Protein AF-A0A662CQK1-F1 (afdb_monomer_lite)

Secondary structure (DSSP, 8-state):
------HHHHHHHHHHHHTT---S------------------GGG--------EEEGGGGTTS-HHHHHHHHHHTT--EEE--TTEEEETTEEEEEESTT--HHHHHHHHHHH--

Sequence (115 aa):
MNKKISLSLVLGVLVVLLSVGCQKEGGQATMSATGAPETVVDYSQVRIKKFPVAMQMWTFRRFTFFEALEKVKELGIGYIQAYPGQKLGGPFPESKFSHEMSEEEIQAVQAALKR

pLDDT: mean 80.37, std 21.15, range [33.72, 98.31]

Radius of gyration: 32.17 Å; chains: 1; bounding box: 48×80×64 Å

Structure (mmCIF, N/CA/C/O backbone):
data_AF-A0A662CQK1-F1
#
_entry.id   AF-A0A662CQK1-F1
#
loop_
_atom_site.group_PDB
_atom_site.id
_atom_site.type_symbol
_atom_site.label_atom_id
_atom_site.label_alt_id
_atom_site.label_comp_id
_atom_site.label_asym_id
_atom_site.label_entity_id
_atom_site.label_seq_id
_atom_site.pdbx_PDB_ins_code
_atom_site.Cartn_x
_atom_site.Cartn_y
_atom_site.Cartn_z
_atom_site.occupancy
_atom_site.B_iso_or_equiv
_atom_site.auth_seq_id
_atom_site.auth_comp_id
_atom_site.auth_asym_id
_atom_site.auth_atom_id
_atom_site.pdbx_PDB_model_num
ATOM 1 N N . MET A 1 1 ? 7.371 -69.919 -33.593 1.00 41.12 1 MET A N 1
ATOM 2 C CA . MET A 1 1 ? 7.866 -70.029 -34.981 1.00 41.12 1 MET A CA 1
ATOM 3 C C . MET A 1 1 ? 7.234 -68.944 -35.846 1.00 41.12 1 MET A C 1
ATOM 5 O O . MET A 1 1 ? 6.026 -68.930 -36.016 1.00 41.12 1 MET A O 1
ATOM 9 N N . ASN A 1 2 ? 8.092 -68.034 -36.312 1.00 41.62 2 ASN A N 1
ATOM 10 C CA . ASN A 1 2 ? 7.995 -67.113 -37.454 1.00 41.62 2 ASN A CA 1
ATOM 11 C C . ASN A 1 2 ? 6.850 -66.082 -37.470 1.00 41.62 2 ASN A C 1
ATOM 13 O O . ASN A 1 2 ? 5.863 -66.215 -38.191 1.00 41.62 2 ASN A O 1
ATOM 17 N N . LYS A 1 3 ? 7.056 -64.981 -36.727 1.00 53.75 3 LYS A N 1
ATOM 18 C CA . LYS A 1 3 ? 6.311 -63.725 -36.902 1.00 53.75 3 LYS A CA 1
ATOM 19 C C . LYS A 1 3 ? 6.633 -63.162 -38.291 1.00 53.75 3 LYS A C 1
ATOM 21 O O . LYS A 1 3 ? 7.778 -62.806 -38.559 1.00 53.75 3 LYS A O 1
ATOM 26 N N . LYS A 1 4 ? 5.635 -63.102 -39.175 1.00 57.00 4 LYS A N 1
ATOM 27 C CA . LYS A 1 4 ? 5.743 -62.465 -40.493 1.00 57.00 4 LYS A CA 1
ATOM 28 C C . LYS A 1 4 ? 5.857 -60.952 -40.290 1.00 57.00 4 LYS A C 1
ATOM 30 O O . LYS A 1 4 ? 4.851 -60.266 -40.140 1.00 57.00 4 LYS A O 1
ATOM 35 N N . ILE A 1 5 ? 7.085 -60.449 -40.208 1.00 58.66 5 ILE A N 1
ATOM 36 C CA . ILE A 1 5 ? 7.363 -59.013 -40.218 1.00 58.66 5 ILE A CA 1
ATOM 37 C C . ILE A 1 5 ? 6.985 -58.513 -41.615 1.00 58.66 5 ILE A C 1
ATOM 39 O O . ILE A 1 5 ? 7.561 -58.943 -42.611 1.00 58.66 5 ILE A O 1
ATOM 43 N N . SER A 1 6 ? 5.955 -57.669 -41.687 1.00 54.75 6 SER A N 1
ATOM 44 C CA . SER A 1 6 ? 5.498 -57.073 -42.941 1.00 54.75 6 SER A CA 1
ATOM 45 C C . SER A 1 6 ? 6.609 -56.203 -43.530 1.00 54.75 6 SER A C 1
ATOM 47 O O . SER A 1 6 ? 7.174 -55.364 -42.829 1.00 54.75 6 SER A O 1
ATOM 49 N N . LEU A 1 7 ? 6.912 -56.390 -44.815 1.00 52.72 7 LEU A N 1
ATOM 50 C CA . LEU A 1 7 ? 7.944 -55.655 -45.554 1.00 52.72 7 LEU A CA 1
ATOM 51 C C . LEU A 1 7 ? 7.729 -54.126 -45.501 1.00 52.72 7 LEU A C 1
ATOM 53 O O . LEU A 1 7 ? 8.698 -53.370 -45.499 1.00 52.72 7 LEU A O 1
ATOM 57 N N . SER A 1 8 ? 6.481 -53.666 -45.332 1.00 56.97 8 SER A N 1
ATOM 58 C CA . SER A 1 8 ? 6.156 -52.249 -45.095 1.00 56.97 8 SER A CA 1
ATOM 59 C C . SER A 1 8 ? 6.667 -51.710 -43.754 1.00 56.97 8 SER A C 1
ATOM 61 O O . SER A 1 8 ? 6.961 -50.523 -43.656 1.00 56.97 8 SER A O 1
ATOM 63 N N . LEU A 1 9 ? 6.809 -52.558 -42.729 1.00 59.62 9 LEU A N 1
ATOM 64 C CA . LEU A 1 9 ? 7.307 -52.150 -41.412 1.00 59.62 9 LEU A CA 1
ATOM 65 C C . LEU A 1 9 ? 8.831 -51.934 -41.432 1.00 59.62 9 LEU A C 1
ATOM 67 O O . LEU A 1 9 ? 9.333 -51.021 -40.786 1.00 59.62 9 LEU A O 1
ATOM 71 N N . VAL A 1 10 ? 9.563 -52.732 -42.217 1.00 62.47 10 VAL A N 1
ATOM 72 C CA . VAL A 1 10 ? 11.022 -52.590 -42.394 1.00 62.47 10 VAL A CA 1
ATOM 73 C C . VAL A 1 10 ? 11.3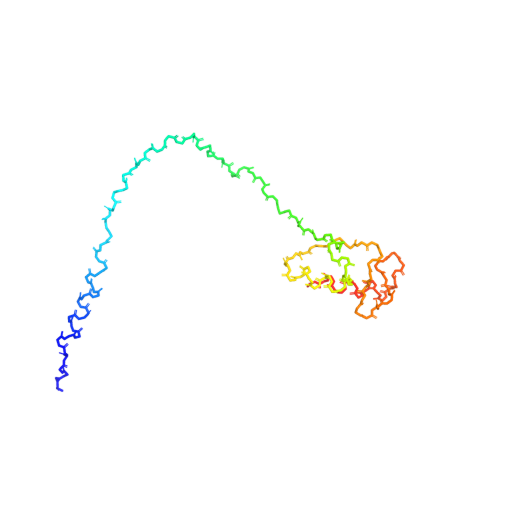49 -51.397 -43.297 1.00 62.47 10 VAL A C 1
ATOM 75 O O . VAL A 1 10 ? 12.275 -50.644 -43.005 1.00 62.47 10 VAL A O 1
ATOM 78 N N . LEU A 1 11 ? 10.545 -51.165 -44.342 1.00 60.22 11 LEU A N 1
ATOM 79 C CA . LEU A 1 11 ? 10.693 -50.000 -45.218 1.00 60.22 11 LEU A CA 1
ATOM 80 C C . LEU A 1 11 ? 10.381 -48.684 -44.481 1.00 60.22 11 LEU A C 1
ATOM 82 O O . LEU A 1 11 ? 11.088 -47.698 -44.665 1.00 60.22 11 LEU A O 1
ATOM 86 N N . GLY A 1 12 ? 9.383 -48.684 -43.588 1.00 58.72 12 GLY A N 1
ATOM 87 C CA . GLY A 1 12 ? 9.047 -47.522 -42.758 1.00 58.72 12 GLY A CA 1
ATOM 88 C C . GLY A 1 12 ? 10.144 -47.143 -41.757 1.00 58.72 12 GLY A C 1
ATOM 89 O O . GLY A 1 12 ? 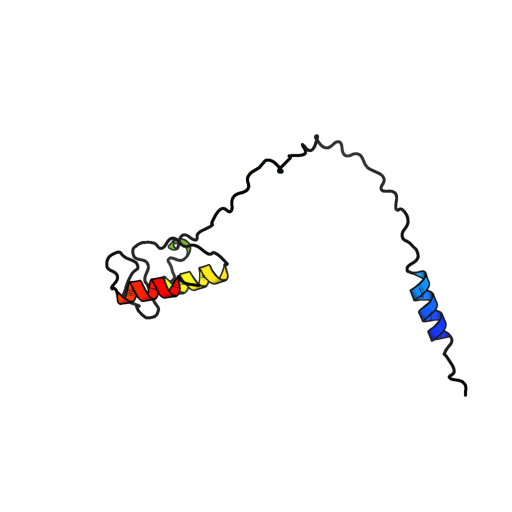10.429 -45.962 -41.579 1.00 58.72 12 GLY A O 1
ATOM 90 N N . VAL A 1 13 ? 10.816 -48.127 -41.150 1.00 62.09 13 VAL A N 1
ATOM 91 C CA . VAL A 1 13 ? 11.927 -47.880 -40.209 1.00 62.09 13 VAL A CA 1
ATOM 92 C C . VAL A 1 13 ? 13.205 -47.435 -40.938 1.00 62.09 13 VAL A C 1
ATOM 94 O O . VAL A 1 13 ? 13.937 -46.592 -40.422 1.00 62.09 13 VAL A O 1
ATOM 97 N N . LEU A 1 14 ? 13.446 -47.909 -42.167 1.00 60.50 14 LEU A N 1
ATOM 98 C CA . LEU A 1 14 ? 14.583 -47.481 -42.993 1.00 60.50 14 LEU A CA 1
ATOM 99 C C . LEU A 1 14 ? 14.456 -46.020 -43.470 1.00 60.50 14 LEU A C 1
ATOM 101 O O . LEU A 1 14 ? 15.452 -45.302 -43.507 1.00 60.50 14 LEU A O 1
ATOM 105 N N . VAL A 1 15 ? 13.240 -45.552 -43.776 1.00 60.41 15 VAL A N 1
ATOM 106 C CA . VAL A 1 15 ? 12.987 -44.150 -44.173 1.00 60.41 15 VAL A CA 1
ATOM 107 C C . VAL A 1 15 ? 13.196 -43.175 -43.005 1.00 60.41 15 VAL A C 1
ATOM 109 O O . VAL A 1 15 ? 13.710 -42.080 -43.214 1.00 60.41 15 VAL A O 1
ATOM 112 N N . VAL A 1 16 ? 12.878 -43.580 -41.771 1.00 59.22 16 VAL A N 1
ATOM 113 C CA . VAL A 1 16 ? 13.088 -42.757 -40.562 1.00 59.22 16 VAL A CA 1
ATOM 114 C C . VAL A 1 16 ? 14.565 -42.700 -40.140 1.00 59.22 16 VAL A C 1
ATOM 116 O O . VAL A 1 16 ? 15.004 -41.707 -39.569 1.00 59.22 16 VAL A O 1
ATOM 119 N N . LEU A 1 17 ? 15.362 -43.726 -40.454 1.00 57.72 17 LEU A N 1
ATOM 120 C CA . LEU A 1 17 ? 16.805 -43.740 -40.172 1.00 57.72 17 LEU A CA 1
ATOM 121 C C . LEU A 1 17 ? 17.642 -42.973 -41.211 1.00 57.72 17 LEU A C 1
ATOM 123 O O . LEU A 1 17 ? 18.748 -42.540 -40.895 1.00 57.72 17 LEU A O 1
ATOM 127 N N . LEU A 1 18 ? 17.121 -42.748 -42.422 1.00 53.72 18 LEU A N 1
ATOM 128 C CA .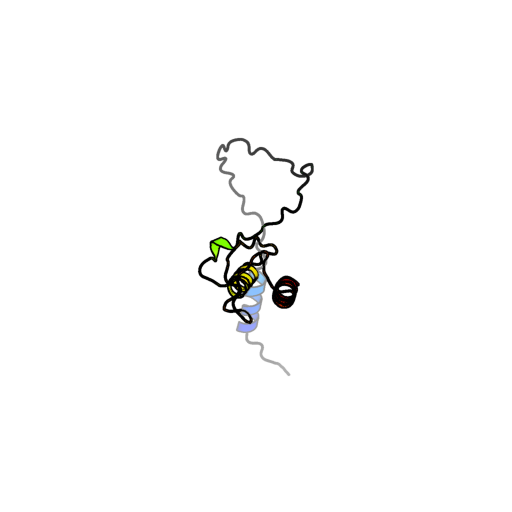 LEU A 1 18 ? 17.802 -41.977 -43.473 1.00 53.72 18 LEU A CA 1
ATOM 129 C C . LEU A 1 18 ? 17.557 -40.458 -43.389 1.00 53.72 18 LEU A C 1
ATOM 131 O O . LEU A 1 18 ? 18.320 -39.690 -43.970 1.00 53.72 18 LEU A O 1
ATOM 135 N N . SER A 1 19 ? 16.554 -39.994 -42.636 1.00 47.50 19 SER A N 1
ATOM 136 C CA . SER A 1 19 ? 16.242 -38.563 -42.477 1.00 47.50 19 SER A CA 1
ATOM 137 C C . SER A 1 19 ? 17.036 -37.842 -41.374 1.00 47.50 19 SER A C 1
ATOM 139 O O . SER A 1 19 ? 16.923 -36.626 -41.247 1.00 47.50 19 SER A O 1
ATOM 141 N N . VAL A 1 20 ? 17.891 -38.543 -40.617 1.00 60.84 20 VAL A N 1
ATOM 142 C CA . VAL A 1 20 ? 18.760 -37.950 -39.569 1.00 60.84 20 VAL A CA 1
ATOM 143 C C . VAL A 1 20 ? 20.204 -37.712 -40.068 1.00 60.84 20 VAL A C 1
ATOM 145 O O . VAL A 1 20 ? 21.073 -37.262 -39.330 1.00 60.84 20 VAL A O 1
ATOM 148 N N . GLY A 1 21 ? 20.481 -37.962 -41.352 1.00 52.09 21 GLY A N 1
ATOM 149 C CA . GLY A 1 21 ? 21.832 -37.921 -41.928 1.00 52.09 21 GLY A CA 1
ATOM 150 C C . GLY A 1 21 ? 22.267 -36.628 -42.628 1.00 52.09 21 GLY A C 1
ATOM 151 O O . GLY A 1 21 ? 23.314 -36.645 -43.268 1.00 52.09 21 GLY A O 1
ATOM 152 N N . CYS A 1 22 ? 21.519 -35.519 -42.557 1.00 42.53 22 CYS A N 1
ATOM 153 C CA . CYS A 1 22 ? 21.875 -34.290 -43.282 1.00 42.53 22 CYS A CA 1
ATOM 154 C C . CYS A 1 22 ? 22.013 -33.077 -42.354 1.00 42.53 22 CYS A C 1
ATOM 156 O O . CYS A 1 22 ? 21.184 -32.172 -42.350 1.00 42.53 22 CYS A O 1
ATOM 158 N N . GLN A 1 23 ? 23.105 -33.042 -41.590 1.00 51.94 23 GLN A N 1
ATOM 159 C CA . GLN A 1 23 ? 23.628 -31.807 -41.012 1.00 51.94 23 GLN A CA 1
ATOM 160 C C . GLN A 1 23 ? 25.075 -31.629 -41.468 1.00 51.94 23 GLN A C 1
ATOM 162 O O . GLN A 1 23 ? 26.004 -32.018 -40.768 1.00 51.94 23 GLN A O 1
ATOM 167 N N . LYS A 1 24 ? 25.251 -31.050 -42.663 1.00 37.25 24 LYS A N 1
ATOM 168 C CA . LYS A 1 24 ? 26.465 -30.327 -43.060 1.00 37.25 24 LYS A CA 1
ATOM 169 C C . LYS A 1 24 ? 26.128 -29.184 -44.022 1.00 37.25 24 LYS A C 1
ATOM 171 O O . LYS A 1 24 ? 25.667 -29.403 -45.134 1.00 37.25 24 LYS A O 1
ATOM 176 N N . GLU A 1 25 ? 26.389 -27.983 -43.508 1.00 46.94 25 GLU A N 1
ATOM 177 C CA . GLU A 1 25 ? 26.921 -26.810 -44.211 1.00 46.94 25 GLU A CA 1
ATOM 178 C C . GLU A 1 25 ? 26.081 -26.240 -45.360 1.00 46.94 25 GLU A C 1
ATOM 180 O O . GLU A 1 25 ? 26.469 -26.228 -46.525 1.00 46.94 25 GLU A O 1
ATOM 185 N N . GLY A 1 26 ? 24.948 -25.636 -44.990 1.00 35.09 26 GLY A N 1
ATOM 186 C CA . GLY A 1 26 ? 24.391 -24.532 -45.765 1.00 35.09 26 GLY A CA 1
ATOM 187 C C . GLY A 1 26 ? 25.292 -23.308 -45.613 1.00 35.09 26 GLY A C 1
ATOM 188 O O . GLY A 1 26 ? 25.196 -22.590 -44.619 1.00 35.09 26 GLY A O 1
ATOM 189 N N . GLY A 1 27 ? 26.188 -23.098 -46.579 1.00 37.75 27 GLY A N 1
ATOM 190 C CA . GLY A 1 27 ? 26.970 -21.874 -46.709 1.00 37.75 27 GLY A CA 1
ATOM 191 C C . GLY A 1 27 ? 26.043 -20.666 -46.795 1.00 37.75 27 GLY A C 1
ATOM 192 O O . GLY A 1 27 ? 25.300 -20.498 -47.762 1.00 37.75 27 GLY A O 1
ATOM 193 N N . GLN A 1 28 ? 26.073 -19.829 -45.763 1.00 33.72 28 GLN A N 1
ATOM 194 C CA . GLN A 1 28 ? 25.390 -18.549 -45.764 1.00 33.72 28 GLN A CA 1
ATOM 195 C C . GLN A 1 28 ? 26.242 -17.596 -46.602 1.00 33.72 28 GLN A C 1
ATOM 197 O O . GLN A 1 28 ? 27.323 -17.184 -46.186 1.00 33.72 28 GLN A O 1
ATOM 202 N N . ALA A 1 29 ? 25.779 -17.283 -47.812 1.00 42.62 29 ALA A N 1
ATOM 203 C CA . ALA A 1 29 ? 26.300 -16.149 -48.555 1.00 42.62 29 ALA A CA 1
ATOM 204 C C . ALA A 1 29 ? 26.069 -14.898 -47.698 1.00 42.62 29 ALA A C 1
ATOM 206 O O . ALA A 1 29 ? 24.939 -14.432 -47.541 1.00 42.62 29 ALA A O 1
ATOM 207 N N . THR A 1 30 ? 27.138 -14.391 -47.091 1.00 35.31 30 THR A N 1
ATOM 208 C CA . THR A 1 30 ? 27.144 -13.129 -46.361 1.00 35.31 30 THR A CA 1
ATOM 209 C C . THR A 1 30 ? 26.944 -12.012 -47.375 1.00 35.31 30 THR A C 1
ATOM 211 O O . THR A 1 30 ? 27.883 -11.520 -47.997 1.00 35.31 30 THR A O 1
ATOM 214 N N . MET A 1 31 ? 25.689 -11.610 -47.573 1.00 44.44 31 MET A N 1
ATOM 215 C CA . MET A 1 31 ? 25.400 -10.302 -48.137 1.00 44.44 31 MET A CA 1
ATOM 216 C C . MET A 1 31 ? 25.837 -9.272 -47.099 1.00 44.44 31 MET A C 1
ATOM 218 O O . MET A 1 31 ? 25.189 -9.088 -46.071 1.00 44.44 31 MET A O 1
ATOM 222 N N . SER A 1 32 ? 26.988 -8.656 -47.354 1.00 44.31 32 SER A N 1
ATOM 223 C CA . SER A 1 32 ? 27.518 -7.554 -46.564 1.00 44.31 32 SER A CA 1
ATOM 224 C C . SER A 1 32 ? 26.604 -6.344 -46.751 1.00 44.31 32 SER A C 1
ATOM 226 O O . SER A 1 32 ? 26.805 -5.527 -47.646 1.00 44.31 32 SER A O 1
ATOM 228 N N . ALA A 1 33 ? 25.568 -6.240 -45.920 1.00 53.84 33 ALA A N 1
ATOM 229 C CA . ALA A 1 33 ? 24.974 -4.950 -45.629 1.00 53.84 33 ALA A CA 1
ATOM 230 C C . ALA A 1 33 ? 26.042 -4.162 -44.867 1.00 53.84 33 ALA A C 1
ATOM 232 O O . ALA A 1 33 ? 26.447 -4.564 -43.778 1.00 53.84 33 ALA A O 1
ATOM 233 N N . THR A 1 34 ? 26.545 -3.080 -45.459 1.00 50.97 34 THR A N 1
ATOM 234 C CA . THR A 1 34 ? 27.423 -2.122 -44.782 1.00 50.97 34 THR A CA 1
ATOM 235 C C . THR A 1 34 ? 26.619 -1.435 -43.675 1.00 50.97 34 THR A C 1
ATOM 237 O O . THR A 1 34 ? 26.079 -0.347 -43.859 1.00 50.97 34 THR A O 1
ATOM 240 N N . GLY A 1 35 ? 26.459 -2.126 -42.548 1.00 57.56 35 GLY A N 1
ATOM 241 C CA . GLY A 1 35 ? 25.938 -1.584 -41.304 1.00 57.56 35 GLY A CA 1
ATOM 242 C C . GLY A 1 35 ? 27.015 -0.741 -40.638 1.00 57.56 35 GLY A C 1
ATOM 243 O O . GLY A 1 35 ? 28.198 -1.082 -40.684 1.00 57.56 35 GLY A O 1
ATOM 244 N N . ALA A 1 36 ? 26.609 0.381 -40.044 1.00 65.75 36 ALA A N 1
ATOM 245 C CA . ALA A 1 36 ? 27.460 1.153 -39.148 1.00 65.75 36 ALA A CA 1
ATOM 246 C C . ALA A 1 36 ? 28.121 0.217 -38.115 1.00 65.75 36 ALA A C 1
ATOM 248 O O . ALA A 1 36 ? 27.496 -0.776 -37.736 1.00 65.75 36 ALA A O 1
ATOM 249 N N . PRO A 1 37 ? 29.358 0.494 -37.665 1.00 63.53 37 PRO A N 1
ATOM 250 C CA . PRO A 1 37 ? 30.028 -0.370 -36.704 1.00 63.53 37 PRO A CA 1
ATOM 251 C C . PRO A 1 37 ? 29.157 -0.501 -35.451 1.00 63.53 37 PRO A C 1
ATOM 253 O O . PRO A 1 37 ? 28.938 0.480 -34.741 1.00 63.53 37 PRO A O 1
ATOM 256 N N . GLU A 1 38 ? 28.644 -1.706 -35.196 1.00 66.06 38 GLU A N 1
ATOM 257 C CA . GLU A 1 38 ? 28.015 -2.027 -33.922 1.00 66.06 38 GLU A CA 1
ATOM 258 C C . GLU A 1 38 ? 29.098 -1.918 -32.850 1.00 66.06 38 GLU A C 1
ATOM 260 O O . GLU A 1 38 ? 30.057 -2.693 -32.806 1.00 66.06 38 GLU A O 1
ATOM 265 N N . THR A 1 39 ? 28.993 -0.896 -32.008 1.00 75.00 39 THR A N 1
ATOM 266 C CA . THR A 1 39 ? 29.880 -0.749 -30.865 1.00 75.00 39 THR A CA 1
ATOM 267 C C . THR A 1 39 ? 29.539 -1.844 -29.864 1.00 75.00 39 THR A C 1
ATOM 269 O O . THR A 1 39 ? 28.477 -1.840 -29.244 1.00 75.00 39 THR A O 1
ATOM 272 N N . VAL A 1 40 ? 30.447 -2.805 -29.698 1.00 79.56 40 VAL A N 1
ATOM 273 C CA . VAL A 1 40 ? 30.336 -3.816 -28.645 1.00 79.56 40 VAL A CA 1
ATOM 274 C C . VAL A 1 40 ? 30.495 -3.103 -27.302 1.00 79.56 40 VAL A C 1
ATOM 276 O O . VAL A 1 40 ? 31.597 -2.708 -26.922 1.00 79.56 40 VAL A O 1
ATOM 279 N N . VAL A 1 41 ? 29.382 -2.885 -26.602 1.00 81.81 41 VAL A N 1
ATOM 280 C CA . VAL A 1 41 ? 29.379 -2.281 -25.265 1.00 81.81 41 VAL A CA 1
ATOM 281 C C . VAL A 1 41 ? 29.686 -3.370 -24.238 1.00 81.81 41 VAL A C 1
ATOM 283 O O . VAL A 1 41 ? 28.907 -4.305 -24.058 1.00 81.81 41 VAL A O 1
ATOM 286 N N . ASP A 1 42 ? 30.826 -3.252 -23.556 1.00 83.69 42 ASP A N 1
ATOM 287 C CA . ASP A 1 42 ? 31.204 -4.149 -22.464 1.00 83.69 42 ASP A CA 1
ATOM 288 C C . ASP A 1 42 ? 30.440 -3.795 -21.176 1.00 83.69 42 ASP A C 1
ATOM 290 O O . ASP A 1 42 ? 30.752 -2.830 -20.474 1.00 83.69 42 ASP A O 1
ATOM 294 N N . TYR A 1 43 ? 29.429 -4.601 -20.848 1.00 84.44 43 TYR A N 1
ATOM 295 C CA . TYR A 1 43 ? 28.635 -4.449 -19.627 1.00 84.44 43 TYR A CA 1
ATOM 296 C C . TYR A 1 43 ? 29.284 -5.073 -18.380 1.00 84.44 43 TYR A C 1
ATOM 298 O O . TYR A 1 43 ? 28.732 -4.928 -17.289 1.00 84.44 43 TYR A O 1
ATOM 306 N N . SER A 1 44 ? 30.447 -5.732 -18.487 1.00 84.88 44 SER A N 1
ATOM 307 C CA . SER A 1 44 ? 31.100 -6.413 -17.353 1.00 84.88 44 SER A CA 1
ATOM 308 C C . SER A 1 44 ? 31.495 -5.461 -16.220 1.00 84.88 44 SER A C 1
ATOM 310 O O . SER A 1 44 ? 31.547 -5.858 -15.055 1.00 84.88 44 SER A O 1
ATOM 312 N N . GLN A 1 45 ? 31.713 -4.186 -16.546 1.00 85.69 45 GLN A N 1
ATOM 313 C CA . GLN A 1 45 ? 32.077 -3.147 -15.580 1.00 85.69 45 GLN A CA 1
ATOM 314 C C . GLN A 1 45 ? 30.866 -2.362 -15.057 1.00 85.69 45 GLN A C 1
ATOM 316 O O . GLN A 1 45 ? 30.985 -1.569 -14.117 1.00 85.69 45 GLN A O 1
ATOM 321 N N . VAL A 1 46 ? 29.678 -2.584 -15.629 1.00 86.25 46 VAL A N 1
ATOM 322 C CA . VAL A 1 46 ? 28.459 -1.875 -15.241 1.00 86.25 46 VAL A CA 1
ATOM 323 C C . VAL A 1 46 ? 27.848 -2.555 -14.020 1.00 86.25 46 VAL A C 1
ATOM 325 O O . VAL A 1 46 ? 27.371 -3.688 -14.062 1.00 86.25 46 VAL A O 1
ATOM 328 N N . ARG A 1 47 ? 27.818 -1.837 -12.895 1.00 81.69 47 ARG A N 1
ATOM 329 C CA . ARG A 1 47 ? 27.153 -2.304 -11.671 1.00 81.69 47 ARG A CA 1
ATOM 330 C C . ARG A 1 47 ? 25.637 -2.185 -11.814 1.00 81.69 47 ARG A C 1
ATOM 332 O O . ARG A 1 47 ? 25.055 -1.160 -11.464 1.00 81.69 47 ARG A O 1
ATOM 339 N N . ILE A 1 48 ? 24.992 -3.250 -12.279 1.00 83.56 48 ILE A N 1
ATOM 340 C CA . ILE A 1 48 ? 23.530 -3.327 -12.348 1.00 83.56 48 ILE A CA 1
ATOM 341 C C . ILE A 1 48 ? 22.983 -3.588 -10.939 1.00 83.56 48 ILE A C 1
ATOM 343 O O . ILE A 1 48 ? 23.101 -4.687 -10.395 1.00 83.56 48 ILE A O 1
ATOM 347 N N . LYS A 1 49 ? 22.388 -2.562 -10.323 1.00 87.31 49 LYS A N 1
ATOM 348 C CA . LYS A 1 49 ? 21.623 -2.709 -9.076 1.00 87.31 49 LYS A CA 1
ATOM 349 C C . LYS A 1 49 ? 20.166 -3.026 -9.396 1.00 87.31 49 LYS A C 1
ATOM 351 O O . LYS A 1 49 ? 19.611 -2.502 -10.357 1.00 87.31 49 LYS A O 1
ATOM 356 N N . LYS A 1 50 ? 19.526 -3.841 -8.551 1.00 86.50 50 LYS A N 1
ATOM 357 C CA . LYS A 1 50 ? 18.072 -4.029 -8.618 1.00 86.50 50 LYS A CA 1
ATOM 358 C C . LYS A 1 50 ? 17.386 -2.694 -8.331 1.00 86.50 50 LYS A C 1
ATOM 360 O O . LYS A 1 50 ? 17.625 -2.096 -7.284 1.00 86.50 50 LYS A O 1
ATOM 365 N N . PHE A 1 51 ? 16.545 -2.254 -9.257 1.00 89.56 51 PHE A N 1
ATOM 366 C CA . PHE A 1 51 ? 15.738 -1.050 -9.116 1.00 89.56 51 PHE A CA 1
ATOM 367 C C . PHE A 1 51 ? 14.313 -1.455 -8.712 1.00 89.56 51 PHE A C 1
ATOM 369 O O . PHE A 1 51 ? 13.631 -2.101 -9.513 1.00 89.56 51 PHE A O 1
ATOM 376 N N . PRO A 1 52 ? 13.865 -1.173 -7.474 1.00 90.25 52 PRO A N 1
ATOM 377 C CA . PRO A 1 52 ? 12.515 -1.520 -7.057 1.00 90.25 52 PRO A CA 1
ATOM 378 C C . PRO A 1 52 ? 11.503 -0.651 -7.805 1.00 90.25 52 PRO A C 1
ATOM 380 O O . PRO A 1 52 ? 11.642 0.568 -7.877 1.00 90.25 52 PRO A O 1
ATOM 383 N N . VAL A 1 53 ? 10.467 -1.290 -8.341 1.00 94.00 53 VAL A N 1
ATOM 384 C CA . VAL A 1 53 ? 9.354 -0.614 -9.012 1.00 94.00 53 VAL A CA 1
ATOM 385 C C . VAL A 1 53 ? 8.137 -0.663 -8.097 1.00 94.00 53 VAL A C 1
ATOM 387 O O . VAL A 1 53 ? 7.808 -1.722 -7.559 1.00 94.00 53 VAL A O 1
ATOM 390 N N . ALA A 1 54 ? 7.480 0.484 -7.923 1.00 96.69 54 ALA A N 1
ATOM 391 C CA . ALA A 1 54 ? 6.292 0.632 -7.093 1.00 96.69 54 ALA A CA 1
ATOM 392 C C . ALA A 1 54 ? 5.091 1.114 -7.913 1.00 96.69 54 ALA A C 1
ATOM 394 O O . ALA A 1 54 ? 5.252 1.861 -8.878 1.00 96.69 54 ALA A O 1
ATOM 395 N N . MET A 1 55 ? 3.884 0.725 -7.500 1.00 97.94 55 MET A N 1
ATOM 396 C CA . MET A 1 55 ? 2.643 1.256 -8.061 1.00 97.94 55 MET A CA 1
ATOM 397 C C . MET A 1 55 ? 2.158 2.462 -7.255 1.00 97.94 55 MET A C 1
ATOM 399 O O . MET A 1 55 ? 1.872 2.348 -6.063 1.00 97.94 55 MET A O 1
ATOM 403 N N . GLN A 1 56 ? 1.986 3.606 -7.914 1.00 98.19 56 GLN A N 1
ATOM 404 C CA . GLN A 1 56 ? 1.256 4.728 -7.332 1.00 98.19 56 GLN A CA 1
ATOM 405 C C . GLN A 1 56 ? -0.246 4.420 -7.350 1.00 98.19 56 GLN A C 1
ATOM 407 O O . GLN A 1 56 ? -0.858 4.300 -8.411 1.00 98.19 56 GLN A O 1
ATOM 412 N N . MET A 1 57 ? -0.863 4.303 -6.174 1.00 98.31 57 MET A N 1
ATOM 413 C CA . MET A 1 57 ? -2.226 3.770 -6.032 1.00 98.31 57 MET A CA 1
ATOM 414 C C . MET A 1 57 ? -3.313 4.687 -6.609 1.00 98.31 57 MET A C 1
ATOM 416 O O . MET A 1 57 ? -4.433 4.237 -6.841 1.00 98.31 57 MET A O 1
ATOM 420 N N . TRP A 1 58 ? -2.989 5.945 -6.931 1.00 97.94 58 TRP A N 1
ATOM 421 C CA . TRP A 1 58 ? -3.895 6.839 -7.664 1.00 97.94 58 TRP A CA 1
ATOM 422 C C . TRP A 1 58 ? -4.277 6.297 -9.053 1.00 97.94 58 TRP A C 1
ATOM 424 O O . TRP A 1 58 ? -5.372 6.574 -9.554 1.00 97.94 58 TRP A O 1
ATOM 434 N N . THR A 1 59 ? -3.424 5.459 -9.651 1.00 98.25 59 THR A N 1
ATOM 435 C CA . THR A 1 59 ? -3.744 4.685 -10.861 1.00 98.25 59 THR A CA 1
ATOM 436 C C . THR A 1 59 ? -5.050 3.901 -10.691 1.00 98.25 59 THR A C 1
ATOM 438 O O . THR A 1 59 ? -5.880 3.867 -11.597 1.00 98.25 59 THR A O 1
ATOM 441 N N . PHE A 1 60 ? -5.291 3.367 -9.489 1.00 98.00 60 PHE A N 1
ATOM 442 C CA . PHE A 1 60 ? -6.481 2.606 -9.116 1.00 98.00 60 PHE A CA 1
ATOM 443 C C . PHE A 1 60 ? -7.471 3.404 -8.250 1.00 98.00 60 PHE A C 1
ATOM 445 O O . PHE A 1 60 ? -8.235 2.809 -7.503 1.00 98.00 60 PHE A O 1
ATOM 452 N N . ARG A 1 61 ? -7.546 4.739 -8.372 1.00 97.62 61 ARG A N 1
ATOM 453 C CA . ARG A 1 61 ? -8.413 5.598 -7.521 1.00 97.62 61 ARG A CA 1
ATOM 454 C C . ARG A 1 61 ? -9.917 5.275 -7.526 1.00 97.62 61 ARG A C 1
ATOM 456 O O . ARG A 1 61 ? -10.663 5.812 -6.714 1.00 97.62 61 ARG A O 1
ATOM 463 N N . ARG A 1 62 ? -10.388 4.485 -8.497 1.00 97.56 62 ARG A N 1
ATOM 464 C CA . ARG A 1 62 ? -11.789 4.030 -8.584 1.00 97.56 62 ARG A CA 1
ATOM 465 C C . ARG A 1 62 ? -12.056 2.773 -7.750 1.00 97.56 62 ARG A C 1
ATOM 467 O O . ARG A 1 62 ? -13.212 2.396 -7.617 1.00 97.56 62 ARG A O 1
ATOM 474 N N . PHE A 1 63 ? -11.001 2.159 -7.227 1.00 98.00 63 PHE A N 1
ATOM 475 C CA . PHE A 1 63 ? -11.028 1.004 -6.345 1.00 98.00 63 PHE A CA 1
ATOM 476 C C . PHE A 1 63 ? -10.672 1.433 -4.923 1.00 98.00 63 PHE A C 1
ATOM 478 O O . PHE A 1 63 ? -9.952 2.414 -4.698 1.00 98.00 63 PHE A O 1
ATOM 485 N N . THR A 1 64 ? -11.162 0.670 -3.957 1.00 98.25 64 THR A N 1
ATOM 486 C CA . THR A 1 64 ? -10.716 0.764 -2.567 1.00 98.25 64 THR A CA 1
ATOM 487 C C . THR A 1 64 ? -9.267 0.283 -2.427 1.00 98.25 64 THR A C 1
ATOM 489 O O . THR A 1 64 ? -8.708 -0.330 -3.338 1.00 98.25 64 THR A O 1
ATOM 492 N N . PHE A 1 65 ? -8.624 0.583 -1.299 1.00 98.19 65 PHE A N 1
ATOM 493 C CA . PHE A 1 65 ? -7.238 0.210 -1.030 1.00 98.19 65 PHE A CA 1
ATOM 494 C C . PHE A 1 65 ? -7.031 -1.302 -1.147 1.00 98.19 65 PHE A C 1
ATOM 496 O O . PHE A 1 65 ? -6.112 -1.726 -1.846 1.00 98.19 65 PHE A O 1
ATOM 503 N N . PHE A 1 66 ? -7.901 -2.109 -0.529 1.00 97.56 66 PHE A N 1
ATOM 504 C CA . PHE A 1 66 ? -7.772 -3.567 -0.581 1.00 97.56 66 PHE A CA 1
ATOM 505 C C . PHE A 1 66 ? -8.005 -4.128 -1.990 1.00 97.56 66 PHE A C 1
ATOM 507 O O . PHE A 1 66 ? -7.237 -4.971 -2.441 1.00 97.56 66 PHE A O 1
ATOM 514 N N . GLU A 1 67 ? -8.983 -3.617 -2.738 1.00 97.88 67 GLU A N 1
ATOM 515 C CA . GLU A 1 67 ? -9.200 -4.026 -4.136 1.00 97.88 67 GLU A CA 1
ATOM 516 C C . GLU A 1 67 ? -8.021 -3.643 -5.043 1.00 97.88 67 GLU A C 1
ATOM 518 O O . GLU A 1 67 ? -7.571 -4.433 -5.875 1.00 97.88 67 GLU A O 1
ATOM 523 N N . ALA A 1 68 ? -7.498 -2.426 -4.877 1.00 97.88 68 ALA A N 1
ATOM 524 C CA . ALA A 1 68 ? -6.335 -1.955 -5.613 1.00 97.88 68 ALA A CA 1
ATOM 525 C C . ALA A 1 68 ? -5.090 -2.788 -5.276 1.00 97.88 68 ALA A C 1
ATOM 527 O O . ALA A 1 68 ? -4.282 -3.070 -6.159 1.00 97.88 68 ALA A O 1
ATOM 528 N N . LEU A 1 69 ? -4.941 -3.223 -4.024 1.00 96.94 69 LEU A N 1
ATOM 529 C CA . LEU A 1 69 ? -3.836 -4.076 -3.604 1.00 96.94 69 LEU A CA 1
ATOM 530 C C . LEU A 1 69 ? -3.873 -5.440 -4.308 1.00 96.94 69 LEU A C 1
ATOM 532 O O . LEU A 1 69 ? -2.830 -5.901 -4.772 1.00 96.94 69 LEU A O 1
ATOM 536 N N . GLU A 1 70 ? -5.052 -6.045 -4.472 1.00 96.81 70 GLU A N 1
ATOM 537 C CA . GLU A 1 70 ? -5.209 -7.280 -5.256 1.00 96.81 70 GLU A CA 1
ATOM 538 C C . GLU A 1 70 ? -4.824 -7.076 -6.729 1.00 96.81 70 GLU A C 1
ATOM 540 O O . GLU A 1 70 ? -4.081 -7.878 -7.294 1.00 96.81 70 GLU A O 1
ATOM 545 N N . LYS A 1 71 ? -5.202 -5.943 -7.336 1.00 97.19 71 LYS A N 1
ATOM 546 C CA . LYS A 1 71 ? -4.778 -5.584 -8.705 1.00 97.19 71 LYS A CA 1
ATOM 547 C C . LYS A 1 71 ? -3.257 -5.444 -8.824 1.00 97.19 71 LYS A C 1
ATOM 549 O O . LYS A 1 71 ? -2.661 -5.912 -9.788 1.00 97.19 71 LYS A O 1
ATOM 554 N N . VAL A 1 72 ? -2.600 -4.827 -7.841 1.00 97.12 72 VAL A N 1
ATOM 555 C CA . VAL A 1 72 ? -1.130 -4.708 -7.818 1.00 97.12 72 VAL A CA 1
ATOM 556 C C . VAL A 1 72 ? -0.458 -6.076 -7.658 1.00 97.12 72 VAL A C 1
ATOM 558 O O . VAL A 1 72 ? 0.577 -6.323 -8.282 1.00 97.12 72 VAL A O 1
ATOM 561 N N . LYS A 1 73 ? -1.044 -6.977 -6.857 1.00 95.56 73 LYS A N 1
ATOM 562 C CA . LYS A 1 73 ? -0.560 -8.357 -6.701 1.00 95.56 73 LYS A CA 1
ATOM 563 C C . LYS A 1 73 ? -0.658 -9.140 -8.010 1.00 95.56 73 LYS A C 1
ATOM 565 O O . LYS A 1 73 ? 0.325 -9.775 -8.381 1.00 95.56 73 LYS A O 1
ATOM 570 N N . GLU A 1 74 ? -1.775 -9.034 -8.732 1.00 96.62 74 GLU A N 1
ATOM 571 C CA . GLU A 1 74 ? -1.961 -9.637 -10.066 1.00 96.62 74 GLU A CA 1
ATOM 572 C C . GLU A 1 74 ? -0.886 -9.170 -11.068 1.00 96.62 74 GLU A C 1
ATOM 574 O O . GLU A 1 74 ? -0.430 -9.951 -11.898 1.00 96.62 74 GLU A O 1
ATOM 579 N N . LEU A 1 75 ? -0.424 -7.918 -10.955 1.00 96.06 75 LEU A N 1
ATOM 580 C CA . LEU A 1 75 ? 0.650 -7.355 -11.785 1.00 96.06 75 LEU A CA 1
ATOM 581 C C . LEU A 1 75 ? 2.068 -7.790 -11.367 1.00 96.06 75 LEU A C 1
ATOM 583 O O . LEU A 1 75 ? 3.040 -7.413 -12.020 1.00 96.06 75 LEU A O 1
ATOM 587 N N . GLY A 1 76 ? 2.224 -8.531 -10.267 1.00 95.25 76 GLY A N 1
ATOM 588 C CA . GLY A 1 76 ? 3.531 -8.961 -9.762 1.00 95.25 76 GLY A CA 1
ATOM 589 C C . GLY A 1 76 ? 4.384 -7.836 -9.160 1.00 95.25 76 GLY A C 1
ATOM 590 O O . GLY A 1 76 ? 5.569 -8.035 -8.889 1.00 95.25 76 GLY A O 1
ATOM 591 N N . ILE A 1 77 ? 3.806 -6.659 -8.907 1.00 95.38 77 ILE A N 1
ATOM 592 C CA . ILE A 1 77 ? 4.524 -5.512 -8.338 1.00 95.38 77 ILE A CA 1
ATOM 593 C C . ILE A 1 77 ? 4.618 -5.677 -6.816 1.00 95.38 77 ILE A C 1
ATOM 595 O O . ILE A 1 77 ? 3.644 -6.035 -6.154 1.00 95.38 77 ILE A O 1
ATOM 599 N N . GLY A 1 78 ? 5.811 -5.467 -6.253 1.00 94.00 78 GLY A N 1
ATOM 600 C CA . GLY A 1 78 ? 6.098 -5.706 -4.830 1.00 94.00 78 GLY A CA 1
ATOM 601 C C . GLY A 1 78 ? 5.943 -4.488 -3.919 1.00 94.00 78 GLY A C 1
ATOM 602 O O . GLY A 1 78 ? 5.913 -4.646 -2.703 1.00 94.00 78 GLY A O 1
ATOM 603 N N . TYR A 1 79 ? 5.849 -3.287 -4.488 1.00 96.00 79 TYR A N 1
ATOM 604 C CA . TYR A 1 79 ? 5.832 -2.035 -3.736 1.00 96.00 79 TYR A CA 1
ATOM 605 C C . TYR A 1 79 ? 4.659 -1.161 -4.172 1.00 96.00 79 TYR A C 1
ATOM 607 O O . TYR A 1 79 ? 4.266 -1.163 -5.339 1.00 96.00 79 TYR A O 1
ATOM 615 N N . ILE A 1 80 ? 4.115 -0.382 -3.242 1.00 97.44 80 ILE A N 1
ATOM 616 C CA . ILE A 1 80 ? 3.035 0.565 -3.517 1.00 97.44 80 ILE A CA 1
ATOM 617 C C . ILE A 1 80 ? 3.329 1.927 -2.896 1.00 97.44 80 ILE A C 1
ATOM 619 O O . ILE A 1 80 ? 4.076 2.037 -1.927 1.00 97.44 80 ILE A O 1
ATOM 623 N N . GLN A 1 81 ? 2.673 2.953 -3.422 1.00 97.75 81 GLN A N 1
ATOM 624 C CA . GLN A 1 81 ? 2.515 4.249 -2.779 1.00 97.75 81 GLN A CA 1
ATOM 625 C C . GLN A 1 81 ? 1.015 4.534 -2.663 1.00 97.75 81 GLN A C 1
ATOM 627 O O . GLN A 1 81 ? 0.368 4.919 -3.640 1.00 97.75 81 GLN A O 1
ATOM 632 N N . ALA A 1 82 ? 0.458 4.300 -1.474 1.00 97.38 82 ALA A N 1
ATOM 633 C CA . ALA A 1 82 ? -0.909 4.691 -1.146 1.00 97.38 82 ALA A CA 1
ATOM 634 C C . ALA A 1 82 ? -1.050 6.221 -1.152 1.00 97.38 82 ALA A C 1
ATOM 636 O O . ALA A 1 82 ? -0.077 6.933 -0.896 1.00 97.38 82 ALA A O 1
ATOM 637 N N . TYR A 1 83 ? -2.250 6.727 -1.440 1.00 97.88 83 TYR A N 1
ATOM 638 C CA . TYR A 1 83 ? -2.527 8.164 -1.420 1.00 97.88 83 TYR A CA 1
ATOM 639 C C . TYR A 1 83 ? -3.501 8.529 -0.286 1.00 97.88 83 TYR A C 1
ATOM 641 O O . TYR A 1 83 ? -4.404 7.742 0.017 1.00 97.88 83 TYR A O 1
ATOM 649 N N . PRO A 1 84 ? -3.364 9.721 0.327 1.00 97.56 84 PRO A N 1
ATOM 650 C CA . PRO A 1 84 ? -4.276 10.169 1.374 1.00 97.56 84 PRO A CA 1
ATOM 651 C C . PRO A 1 84 ? -5.720 10.267 0.871 1.00 97.56 84 PRO A C 1
ATOM 653 O O . PRO A 1 84 ? -5.988 10.862 -0.172 1.00 97.56 84 PRO A O 1
ATOM 656 N N . GLY A 1 85 ? -6.663 9.713 1.629 1.00 97.44 85 GLY A N 1
ATOM 657 C CA . GLY A 1 85 ? -8.089 9.759 1.310 1.00 97.44 85 GLY A CA 1
ATOM 658 C C . GLY A 1 85 ? -8.593 8.615 0.423 1.00 97.44 85 GLY A C 1
ATOM 659 O O . GLY A 1 85 ? -9.781 8.597 0.094 1.00 97.44 85 GLY A O 1
ATOM 660 N N . GLN A 1 86 ? -7.744 7.651 0.049 1.00 98.12 86 GLN A N 1
ATOM 661 C CA . GLN A 1 86 ? -8.192 6.420 -0.610 1.00 98.12 86 GLN A CA 1
ATOM 662 C C . GLN A 1 86 ? -9.133 5.644 0.318 1.00 98.12 86 GLN A C 1
ATOM 664 O O . GLN A 1 86 ? -8.761 5.373 1.451 1.00 98.12 86 GLN A O 1
ATOM 669 N N . LYS A 1 87 ? -10.338 5.265 -0.126 1.00 98.19 87 LYS A N 1
ATOM 670 C CA . LYS A 1 87 ? -11.237 4.428 0.696 1.00 98.19 87 LYS A CA 1
ATOM 671 C C . LYS A 1 87 ? -10.557 3.099 1.023 1.00 98.19 87 LYS A C 1
ATOM 673 O O . LYS A 1 87 ? -10.010 2.492 0.105 1.00 98.19 87 LYS A O 1
ATOM 678 N N . LEU A 1 88 ? -10.603 2.638 2.273 1.00 98.06 88 LEU A N 1
ATOM 679 C CA . LEU A 1 88 ? -9.983 1.364 2.650 1.00 98.06 88 LEU A CA 1
ATOM 680 C C . LEU A 1 88 ? -10.733 0.180 2.033 1.00 98.06 88 LEU A C 1
ATOM 682 O O . LEU A 1 88 ? -10.113 -0.637 1.351 1.00 98.06 88 LEU A O 1
ATOM 686 N N . GLY A 1 89 ? -12.062 0.155 2.175 1.00 96.81 89 GLY A N 1
ATOM 687 C CA . GLY A 1 89 ? -12.900 -0.942 1.689 1.00 96.81 89 GLY A CA 1
ATOM 688 C C . GLY A 1 89 ? -12.781 -2.193 2.557 1.00 96.81 89 GLY A C 1
ATOM 689 O O . GLY A 1 89 ? -12.265 -2.140 3.673 1.00 96.81 89 GLY A O 1
ATOM 690 N N . GLY A 1 90 ? -13.260 -3.329 2.043 1.00 93.31 90 GLY A N 1
ATOM 691 C CA . GLY A 1 90 ? -13.253 -4.598 2.776 1.00 93.31 90 GLY A CA 1
ATOM 692 C C . GLY A 1 90 ? -13.935 -4.461 4.149 1.00 93.31 90 GLY A C 1
ATOM 693 O O . GLY A 1 90 ? -15.103 -4.071 4.182 1.00 93.31 90 GLY A O 1
ATOM 694 N N . PRO A 1 91 ? -13.236 -4.744 5.267 1.00 94.12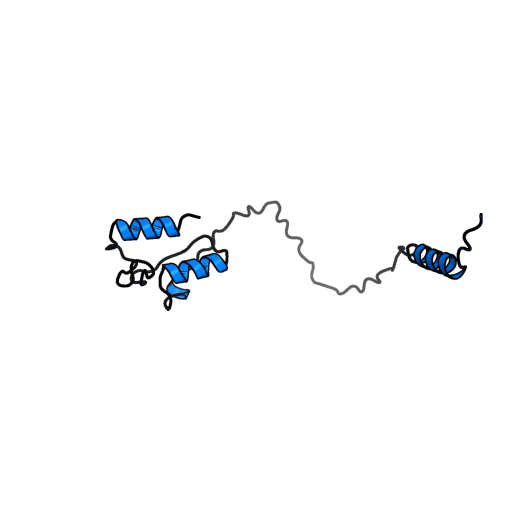 91 PRO A N 1
ATOM 695 C CA . PRO A 1 91 ? -13.799 -4.606 6.613 1.00 94.12 91 PRO A CA 1
ATOM 696 C C . PRO A 1 91 ? -14.027 -3.148 7.060 1.00 94.12 91 PRO A C 1
ATOM 698 O O . PRO A 1 91 ? -14.770 -2.933 8.012 1.00 94.12 91 PRO A O 1
ATOM 701 N N . PHE A 1 92 ? -13.456 -2.148 6.370 1.00 97.25 92 PHE A N 1
ATOM 702 C CA . PHE A 1 92 ? -13.561 -0.725 6.731 1.00 97.25 92 PHE A CA 1
ATOM 703 C C . PHE A 1 92 ? -14.126 0.118 5.565 1.00 97.25 92 PHE A C 1
ATOM 705 O O . PHE A 1 92 ? -13.395 0.880 4.921 1.00 97.25 92 PHE A O 1
ATOM 712 N N . PRO A 1 93 ? -15.423 -0.022 5.226 1.00 95.06 93 PRO A N 1
ATOM 713 C CA . PRO A 1 93 ? -16.019 0.616 4.046 1.00 95.06 93 PRO A CA 1
ATOM 714 C C . PRO A 1 93 ? -16.060 2.152 4.112 1.00 95.06 93 PRO A C 1
ATOM 716 O O . PRO A 1 93 ? -15.912 2.811 3.080 1.00 95.06 93 PRO A O 1
ATOM 719 N N . GLU A 1 94 ? -16.222 2.716 5.311 1.00 95.50 94 GLU A N 1
ATOM 720 C CA . GLU A 1 94 ? -16.324 4.167 5.528 1.00 95.50 94 GLU A CA 1
ATOM 721 C C . GLU A 1 94 ? -14.967 4.837 5.796 1.00 95.50 94 GLU A C 1
ATOM 723 O O . GLU A 1 94 ? -14.816 6.051 5.627 1.00 95.50 94 GLU A O 1
ATOM 728 N N . SER A 1 95 ? -13.958 4.046 6.157 1.00 97.62 95 SER A N 1
ATOM 729 C CA . SER A 1 95 ? -12.630 4.538 6.506 1.00 97.62 95 SER A CA 1
ATOM 730 C C . SER A 1 95 ? -11.787 4.839 5.274 1.00 97.62 95 SER A C 1
ATOM 732 O O . SER A 1 95 ? -11.978 4.296 4.178 1.00 97.62 95 SER A O 1
ATOM 734 N N . LYS A 1 96 ? -10.809 5.726 5.448 1.00 98.06 96 LYS A N 1
ATOM 735 C CA . LYS A 1 96 ? -9.885 6.140 4.391 1.00 98.06 96 LYS A CA 1
ATOM 736 C C . LYS A 1 96 ? -8.450 5.949 4.849 1.00 98.06 96 LYS A C 1
ATOM 738 O O . LYS A 1 96 ? -8.139 6.128 6.016 1.00 98.06 96 LYS A O 1
ATOM 743 N N . PHE A 1 97 ? -7.571 5.668 3.897 1.00 98.12 97 PHE A N 1
ATOM 744 C CA . PHE A 1 97 ? -6.136 5.676 4.096 1.00 98.12 97 PHE A CA 1
ATOM 745 C C . PHE A 1 97 ? -5.695 7.104 4.440 1.00 98.12 97 PHE A C 1
ATOM 747 O O . PHE A 1 97 ? -5.576 7.966 3.565 1.00 98.12 97 PHE A O 1
ATOM 754 N N . SER A 1 98 ? -5.515 7.382 5.724 1.00 97.44 98 SER A N 1
ATOM 755 C CA . SER A 1 98 ? -5.109 8.681 6.252 1.00 97.44 98 SER A CA 1
ATOM 756 C C . SER A 1 98 ? -4.269 8.491 7.517 1.00 97.44 98 SER A C 1
ATOM 758 O O . SER A 1 98 ? -4.038 7.375 7.972 1.00 97.44 98 SER A O 1
ATOM 760 N N . HIS A 1 99 ? -3.793 9.594 8.085 1.00 96.88 99 HIS A N 1
ATOM 761 C CA . HIS A 1 99 ? -3.088 9.592 9.367 1.00 96.88 99 HIS A CA 1
ATOM 762 C C . HIS A 1 99 ? -4.032 9.410 10.571 1.00 96.88 99 HIS A C 1
ATOM 764 O O . HIS A 1 99 ? -3.561 9.331 11.698 1.00 96.88 99 HIS A O 1
ATOM 770 N N . GLU A 1 100 ? -5.344 9.355 10.331 1.00 97.19 100 GLU A N 1
ATOM 771 C CA . GLU A 1 100 ? -6.394 9.208 11.347 1.00 97.19 100 GLU A CA 1
ATOM 772 C C . GLU A 1 100 ? -6.900 7.760 11.444 1.00 97.19 100 GLU A C 1
ATOM 774 O O . GLU A 1 100 ? -7.873 7.506 12.150 1.00 97.19 100 GLU A O 1
ATOM 779 N N . MET A 1 101 ? -6.276 6.821 10.718 1.00 97.94 101 MET A N 1
ATOM 780 C CA . MET A 1 101 ? -6.658 5.411 10.778 1.00 97.94 101 MET A CA 1
ATOM 781 C C . MET A 1 101 ? -6.574 4.887 12.211 1.00 97.94 101 MET A C 1
ATOM 783 O O . MET A 1 101 ? -5.625 5.185 12.943 1.00 97.94 101 MET A O 1
ATOM 787 N N . SER A 1 102 ? -7.555 4.076 12.594 1.00 98.25 102 SER A N 1
ATOM 788 C CA . SER A 1 102 ? -7.544 3.395 13.883 1.00 98.25 102 SER A CA 1
ATOM 789 C C . SER A 1 102 ? -6.403 2.374 13.955 1.00 98.25 102 SER A C 1
ATOM 791 O O . SER A 1 102 ? -5.872 1.918 12.940 1.00 98.25 102 SER A O 1
ATOM 793 N N . GLU A 1 103 ? -6.037 1.969 15.169 1.00 98.31 103 GLU A N 1
ATOM 794 C CA . GLU A 1 103 ? -5.027 0.924 15.370 1.00 98.31 103 GLU A CA 1
ATOM 795 C C . GLU A 1 103 ? -5.427 -0.394 14.675 1.00 98.31 103 GLU A C 1
ATOM 797 O O . GLU A 1 103 ? -4.594 -1.056 14.058 1.00 98.31 103 GLU A O 1
ATOM 802 N N . GLU A 1 104 ? -6.718 -0.738 14.695 1.00 98.19 104 GLU A N 1
ATOM 803 C CA . GLU A 1 104 ? -7.262 -1.914 14.005 1.00 98.19 104 GLU A CA 1
ATOM 804 C C . GLU A 1 104 ? -7.099 -1.811 12.478 1.00 98.19 104 GLU A C 1
ATOM 806 O O . GLU A 1 104 ? -6.657 -2.758 11.823 1.00 98.19 104 GLU A O 1
ATOM 811 N N . GLU A 1 105 ? -7.390 -0.641 11.905 1.00 98.31 105 GLU A N 1
ATOM 812 C CA . GLU A 1 105 ? -7.229 -0.376 10.473 1.00 98.31 105 GLU A CA 1
ATOM 813 C C . GLU A 1 105 ? -5.762 -0.459 10.045 1.00 98.31 105 GLU A C 1
ATOM 815 O O . GLU A 1 105 ? -5.443 -1.083 9.028 1.00 98.31 105 GLU A O 1
ATOM 820 N N . ILE A 1 106 ? -4.851 0.119 10.837 1.00 97.94 106 ILE A N 1
ATOM 821 C CA . ILE A 1 106 ? -3.406 0.061 10.588 1.00 97.94 106 ILE A CA 1
ATOM 822 C C . ILE A 1 106 ? -2.928 -1.390 10.602 1.00 97.94 106 ILE A C 1
ATOM 824 O O . ILE A 1 106 ? -2.207 -1.804 9.690 1.00 97.94 106 ILE A O 1
ATOM 828 N N . GLN A 1 107 ? -3.338 -2.179 11.595 1.00 98.06 107 GLN A N 1
ATOM 829 C CA . GLN A 1 107 ? -2.958 -3.588 11.696 1.00 98.06 107 GLN A CA 1
ATOM 830 C C . GLN A 1 107 ? -3.466 -4.400 10.506 1.00 98.06 107 GLN A C 1
ATOM 832 O O . GLN A 1 107 ? -2.709 -5.188 9.932 1.00 98.06 107 GLN A O 1
ATOM 837 N N . ALA A 1 108 ? -4.706 -4.174 10.077 1.00 97.50 108 ALA A N 1
ATOM 838 C CA . ALA A 1 108 ? -5.267 -4.837 8.908 1.00 97.50 108 ALA A CA 1
A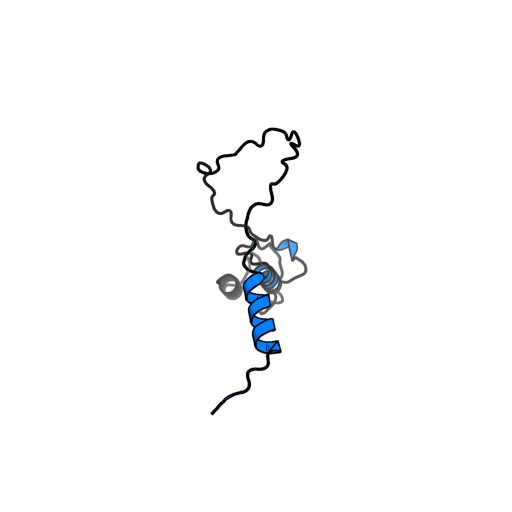TOM 839 C C . ALA A 1 108 ? -4.546 -4.447 7.606 1.00 97.50 108 ALA A C 1
ATOM 841 O O . ALA A 1 108 ? -4.230 -5.314 6.789 1.00 97.50 108 ALA A O 1
ATOM 842 N N . VAL A 1 109 ? -4.219 -3.163 7.423 1.00 97.12 109 VAL A N 1
ATOM 843 C CA . VAL A 1 109 ? -3.411 -2.690 6.288 1.00 97.12 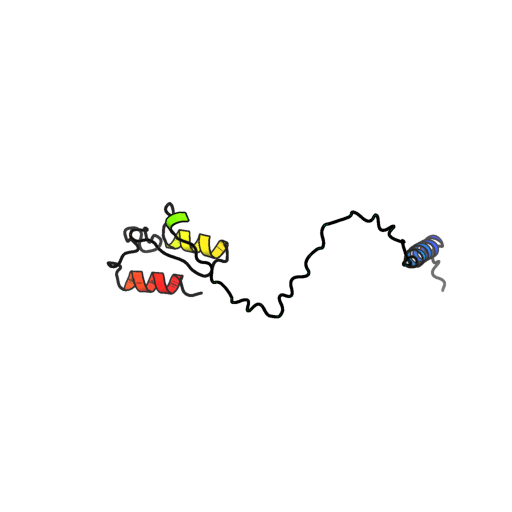109 VAL A CA 1
ATOM 844 C C . VAL A 1 109 ? -2.026 -3.337 6.309 1.00 97.12 109 VAL A C 1
ATOM 846 O O . VAL A 1 109 ? -1.585 -3.874 5.295 1.00 97.12 109 VAL A O 1
ATOM 849 N N . GLN A 1 110 ? -1.342 -3.344 7.455 1.00 97.12 110 GLN A N 1
ATOM 850 C CA . GLN A 1 110 ? -0.031 -3.978 7.594 1.00 97.12 110 GLN A CA 1
ATOM 851 C C . GLN A 1 110 ? -0.085 -5.480 7.310 1.00 97.12 110 GLN A C 1
ATOM 853 O O . GLN A 1 110 ? 0.804 -6.001 6.641 1.00 97.12 110 GLN A O 1
ATOM 858 N N . ALA A 1 111 ? -1.114 -6.174 7.796 1.00 96.81 111 ALA A N 1
ATOM 859 C CA . ALA A 1 111 ? -1.320 -7.589 7.519 1.00 96.81 111 ALA A CA 1
ATOM 860 C C . ALA A 1 111 ? -1.510 -7.837 6.017 1.00 96.81 111 ALA A C 1
ATOM 862 O O . ALA A 1 111 ? -0.879 -8.734 5.470 1.00 96.81 111 ALA A O 1
ATOM 863 N N . ALA A 1 112 ? -2.292 -6.999 5.330 1.00 95.38 112 ALA A N 1
ATOM 864 C CA . ALA A 1 112 ? -2.509 -7.119 3.890 1.00 95.38 112 ALA A CA 1
ATOM 865 C C . ALA A 1 112 ? -1.252 -6.829 3.047 1.00 95.38 112 ALA A C 1
ATOM 867 O O . ALA A 1 112 ? -1.127 -7.346 1.933 1.00 95.38 112 ALA A O 1
ATOM 868 N N . LEU A 1 113 ? -0.328 -6.009 3.564 1.00 95.69 113 LEU A N 1
ATOM 869 C CA . LEU A 1 113 ? 0.953 -5.689 2.924 1.00 95.69 113 LEU A CA 1
ATOM 870 C C . LEU A 1 113 ? 2.023 -6.767 3.128 1.00 95.69 113 LEU A C 1
ATOM 872 O O . LEU A 1 113 ? 2.971 -6.835 2.342 1.00 95.69 113 LEU A O 1
ATOM 876 N N . LYS A 1 114 ? 1.893 -7.603 4.161 1.00 92.00 114 LYS A N 1
ATOM 877 C CA . LYS A 1 114 ? 2.777 -8.753 4.361 1.00 92.00 114 LYS A CA 1
ATOM 878 C C . LYS A 1 114 ? 2.407 -9.833 3.340 1.00 92.00 114 LYS A C 1
ATOM 880 O O . LYS A 1 114 ? 1.249 -10.223 3.226 1.00 92.00 114 LYS A O 1
ATOM 885 N N . ARG A 1 115 ? 3.402 -10.267 2.569 1.00 65.50 115 ARG A N 1
ATOM 886 C CA . ARG A 1 115 ? 3.340 -11.471 1.732 1.00 65.50 115 ARG A CA 1
ATOM 887 C C . ARG A 1 115 ? 3.977 -12.631 2.472 1.00 65.50 115 ARG A C 1
ATOM 889 O O . ARG A 1 115 ? 4.977 -12.368 3.177 1.00 65.50 115 ARG A O 1
#

Foldseek 3Di:
DDDPDPPVNVVVVVVVVVVVPDDDDPDDPPPDPVDDPDPPDDCVPPPDDDDADEAELVVVLVDAPLVSLVVCVVVVHLHYDYDFFRQNDDVRRPDTPHPPDDPVSVVVVVVSSPD